Protein AF-A0A934ME70-F1 (afdb_monomer)

Organism: NCBI:txid2795737

Structure (mmCIF, N/CA/C/O backbone):
data_AF-A0A934ME70-F1
#
_entry.id   AF-A0A934ME70-F1
#
loop_
_atom_site.group_PDB
_atom_site.id
_atom_site.type_symbol
_atom_site.label_atom_id
_atom_site.label_alt_id
_atom_site.label_comp_id
_atom_s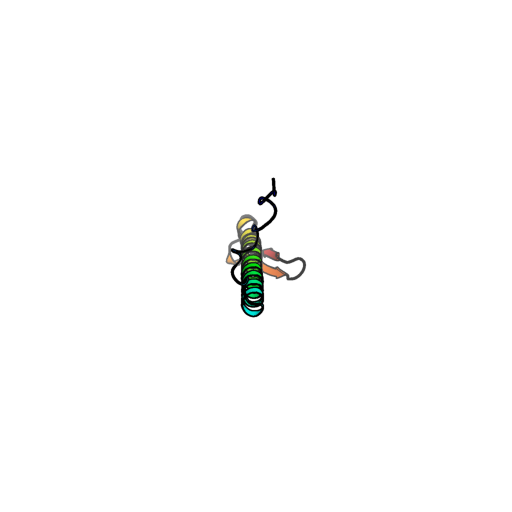ite.label_asym_id
_atom_site.label_entity_id
_atom_site.label_seq_id
_atom_site.pdbx_PDB_ins_code
_atom_site.Cartn_x
_atom_site.Cartn_y
_atom_site.Cartn_z
_atom_site.occupancy
_atom_site.B_iso_or_equiv
_atom_site.auth_seq_id
_atom_site.auth_comp_id
_atom_site.auth_asym_id
_atom_site.auth_atom_id
_atom_site.pdbx_PDB_model_num
ATOM 1 N N . MET A 1 1 ? 12.697 28.430 -60.547 1.00 46.50 1 MET A N 1
ATOM 2 C CA . MET A 1 1 ? 12.550 28.579 -59.085 1.00 46.50 1 MET A CA 1
ATOM 3 C C . MET A 1 1 ? 12.267 27.192 -58.532 1.00 46.50 1 MET A C 1
ATOM 5 O O . MET A 1 1 ? 11.153 26.716 -58.685 1.00 46.50 1 MET A O 1
ATOM 9 N N . ASN A 1 2 ? 13.294 26.503 -58.025 1.00 45.69 2 ASN A N 1
ATOM 10 C CA . ASN A 1 2 ? 13.147 25.192 -57.388 1.00 45.69 2 ASN A CA 1
ATOM 11 C C . ASN A 1 2 ? 12.903 25.412 -55.895 1.00 45.69 2 ASN A C 1
ATOM 13 O O . ASN A 1 2 ? 13.671 26.107 -55.233 1.00 45.69 2 ASN A O 1
ATOM 17 N N . HIS A 1 3 ? 11.813 24.854 -55.388 1.00 51.09 3 HIS A N 1
ATOM 18 C CA . HIS A 1 3 ? 11.390 24.989 -54.004 1.00 51.09 3 HIS A CA 1
ATOM 19 C C . HIS A 1 3 ? 12.159 23.996 -53.114 1.00 51.09 3 HIS A C 1
ATOM 21 O O . HIS A 1 3 ? 11.767 22.841 -53.006 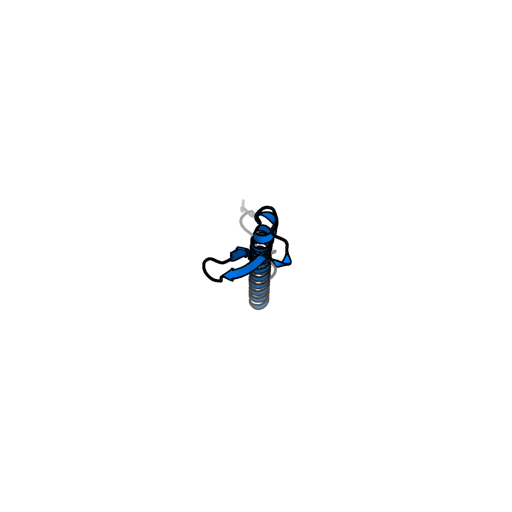1.00 51.09 3 HIS A O 1
ATOM 27 N N . SER A 1 4 ? 13.246 24.444 -52.473 1.00 59.62 4 SER A N 1
ATOM 28 C CA . SER A 1 4 ? 14.119 23.616 -51.613 1.00 59.62 4 SER A CA 1
ATOM 29 C C . SER A 1 4 ? 13.586 23.380 -50.190 1.00 59.62 4 SER A C 1
ATOM 31 O O . SER A 1 4 ? 14.350 23.025 -49.299 1.00 59.62 4 SER A O 1
ATOM 33 N N . TRP A 1 5 ? 12.301 23.629 -49.933 1.00 58.03 5 TRP A N 1
ATOM 34 C CA . TRP A 1 5 ? 11.719 23.498 -48.590 1.00 58.03 5 TRP A CA 1
ATOM 35 C C . TRP A 1 5 ? 11.142 22.102 -48.311 1.00 58.03 5 TRP A C 1
ATOM 37 O O . TRP A 1 5 ? 10.671 21.854 -47.205 1.00 58.03 5 TRP A O 1
ATOM 47 N N . ALA A 1 6 ? 11.175 21.200 -49.297 1.00 57.50 6 ALA A N 1
ATOM 48 C CA . ALA A 1 6 ? 10.657 19.838 -49.168 1.00 57.50 6 ALA A CA 1
ATOM 49 C C . ALA A 1 6 ? 11.719 18.792 -48.774 1.00 57.50 6 ALA A C 1
ATOM 51 O O . ALA A 1 6 ? 11.346 17.686 -48.394 1.00 57.50 6 ALA A O 1
ATOM 52 N N . ASP A 1 7 ? 13.010 19.137 -48.799 1.00 58.72 7 ASP A N 1
ATOM 53 C CA . ASP A 1 7 ? 14.098 18.210 -48.477 1.00 58.72 7 ASP A CA 1
ATOM 54 C C . ASP A 1 7 ? 14.757 18.586 -47.143 1.00 58.72 7 ASP A C 1
ATOM 56 O O . ASP A 1 7 ? 15.318 19.670 -46.996 1.00 58.72 7 ASP A O 1
ATOM 60 N N . GLY A 1 8 ? 14.702 17.672 -46.170 1.00 52.38 8 GLY A N 1
ATOM 61 C CA . GLY A 1 8 ? 15.719 17.613 -45.110 1.00 52.38 8 GLY A CA 1
ATOM 62 C C . GLY A 1 8 ? 15.248 17.617 -43.654 1.00 52.38 8 GLY A C 1
AT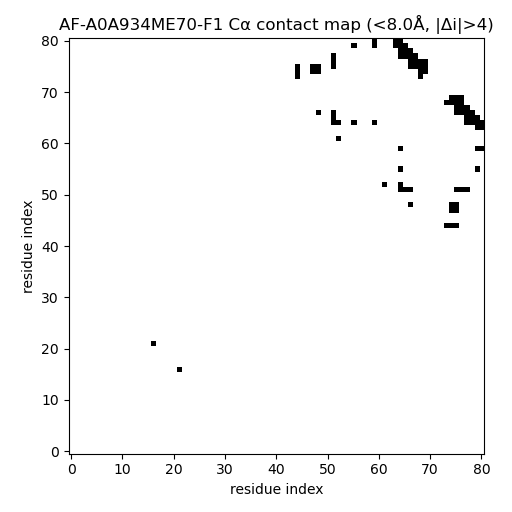OM 63 O O . GLY A 1 8 ? 16.067 17.671 -42.741 1.00 52.38 8 GLY A O 1
ATOM 64 N N . GLY A 1 9 ? 13.945 17.506 -43.379 1.00 49.06 9 GLY A N 1
ATOM 65 C CA . GLY A 1 9 ? 13.427 17.457 -41.999 1.00 49.06 9 GLY A CA 1
ATOM 66 C C . GLY A 1 9 ? 13.771 16.190 -41.193 1.00 49.06 9 GLY A C 1
ATOM 67 O O . GLY A 1 9 ? 13.428 16.114 -40.014 1.00 49.06 9 GLY A O 1
ATOM 68 N N . TYR A 1 10 ? 14.428 15.193 -41.795 1.00 54.62 10 TYR A N 1
ATOM 69 C CA . TYR A 1 10 ? 14.655 13.877 -41.178 1.00 54.62 10 TYR A CA 1
ATOM 70 C C . TYR A 1 10 ? 16.133 13.489 -41.018 1.00 54.62 10 TYR A C 1
ATOM 72 O O . TYR A 1 10 ? 16.424 12.449 -40.432 1.00 54.62 10 TYR A O 1
ATOM 80 N N . GLU A 1 11 ? 17.082 14.311 -41.470 1.00 53.75 11 GLU A N 1
ATOM 81 C CA . GLU A 1 11 ? 18.508 13.931 -41.519 1.00 53.75 11 GLU A CA 1
ATOM 82 C C . GLU A 1 11 ? 19.245 14.030 -40.171 1.00 53.75 11 GLU A C 1
ATOM 84 O O . GLU A 1 11 ? 20.407 13.651 -40.075 1.00 53.75 11 GLU A O 1
ATOM 89 N N . ASN A 1 12 ? 18.564 14.455 -39.100 1.00 53.94 12 ASN A N 1
ATOM 90 C CA . ASN A 1 12 ? 19.128 14.551 -37.746 1.00 53.94 12 ASN A CA 1
ATOM 91 C C . ASN A 1 12 ? 18.461 13.622 -36.714 1.00 53.94 12 ASN A C 1
ATOM 93 O O . ASN A 1 12 ? 18.559 13.853 -35.509 1.00 53.94 12 ASN A O 1
ATOM 97 N N . GLN A 1 13 ? 17.785 12.554 -37.145 1.00 58.94 13 GLN A N 1
ATOM 98 C CA . GLN A 1 13 ? 17.372 11.493 -36.223 1.00 58.94 13 GLN A CA 1
ATOM 99 C C . GLN A 1 13 ? 18.455 10.414 -36.203 1.00 58.94 13 GLN A C 1
ATOM 101 O O . GLN A 1 13 ? 18.430 9.471 -36.991 1.00 58.94 13 GLN A O 1
ATOM 106 N N . GLY A 1 14 ? 19.427 10.563 -35.295 1.00 65.50 14 GLY A N 1
ATOM 107 C CA . GLY A 1 14 ? 20.349 9.475 -34.961 1.00 65.50 14 GLY A CA 1
ATOM 108 C C . GLY A 1 14 ? 19.572 8.177 -34.679 1.00 65.50 14 GLY A C 1
ATOM 109 O O . GLY A 1 14 ? 18.400 8.245 -34.292 1.00 65.50 14 GLY A O 1
ATOM 110 N N . PRO A 1 15 ? 20.173 6.991 -34.895 1.00 71.81 15 PRO A N 1
ATOM 111 C CA . PRO A 1 15 ? 19.453 5.727 -34.791 1.00 71.81 15 PRO A CA 1
ATOM 112 C C . PRO A 1 15 ? 18.728 5.644 -33.446 1.00 71.81 15 PRO A C 1
ATOM 114 O O . PRO A 1 15 ? 19.339 5.769 -32.384 1.00 71.81 15 PRO A O 1
ATOM 117 N N . GLY A 1 16 ? 17.402 5.480 -33.503 1.00 72.94 16 GLY A N 1
ATOM 118 C CA . GLY A 1 16 ? 16.565 5.411 -32.310 1.00 72.94 16 GLY A CA 1
ATOM 119 C C . GLY A 1 16 ? 17.002 4.282 -31.366 1.00 72.94 16 GLY A C 1
ATOM 120 O O . GLY A 1 16 ? 17.712 3.361 -31.779 1.00 72.94 16 GLY A O 1
ATOM 121 N N . PRO A 1 17 ? 16.552 4.299 -30.098 1.00 80.19 17 PRO A N 1
ATOM 122 C CA . PRO A 1 17 ? 17.003 3.347 -29.089 1.00 80.19 17 PRO A CA 1
ATOM 123 C C . PRO A 1 17 ? 16.824 1.905 -29.566 1.00 80.19 17 PRO A C 1
ATOM 125 O O . PRO A 1 17 ? 15.785 1.563 -30.150 1.00 80.19 17 PRO A O 1
ATOM 128 N N . SER A 1 18 ? 17.836 1.073 -29.301 1.00 86.56 18 SER A N 1
ATOM 129 C CA . SER A 1 18 ? 17.850 -0.337 -29.692 1.00 86.56 18 SER A CA 1
ATOM 130 C C . SER A 1 18 ? 16.647 -1.085 -29.109 1.00 86.56 18 SER A C 1
ATOM 132 O O . SER A 1 18 ? 16.090 -0.701 -28.077 1.00 86.56 18 SER A O 1
ATOM 134 N N . ARG A 1 19 ? 16.236 -2.189 -29.748 1.00 88.94 19 ARG A N 1
ATOM 135 C CA . ARG A 1 19 ? 15.118 -3.015 -29.255 1.00 88.94 19 ARG A CA 1
ATOM 136 C C . ARG A 1 19 ? 15.332 -3.447 -27.800 1.00 88.94 19 ARG A C 1
ATOM 138 O O . ARG A 1 19 ? 14.398 -3.385 -27.012 1.00 88.94 19 ARG A O 1
ATOM 145 N N . ALA A 1 20 ? 16.564 -3.814 -27.444 1.00 90.19 20 ALA A N 1
ATOM 146 C CA . ALA A 1 20 ? 16.932 -4.184 -26.081 1.00 90.19 20 ALA A CA 1
ATOM 147 C C . ALA A 1 20 ? 16.743 -3.023 -25.092 1.00 90.19 20 ALA A C 1
ATOM 149 O O . ALA A 1 20 ? 16.170 -3.228 -24.025 1.00 90.19 20 ALA A O 1
ATOM 150 N N . ALA A 1 21 ? 17.149 -1.804 -25.468 1.00 91.88 21 ALA A N 1
ATOM 151 C CA . ALA A 1 21 ? 16.961 -0.619 -24.633 1.00 91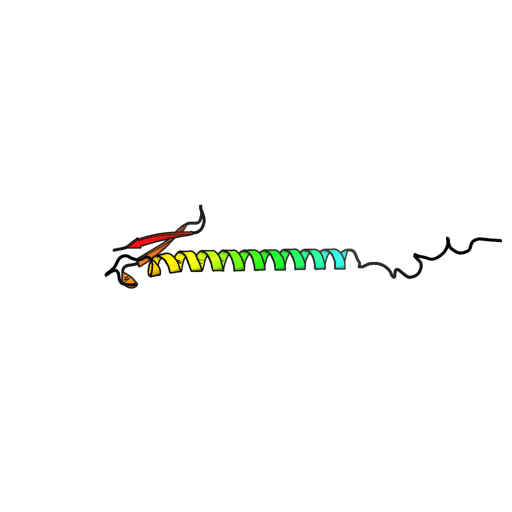.88 21 ALA A CA 1
ATOM 152 C C . ALA A 1 21 ? 15.473 -0.321 -24.398 1.00 91.88 21 ALA A C 1
ATOM 154 O O . ALA A 1 21 ? 15.068 -0.077 -23.265 1.00 91.88 21 ALA A O 1
ATOM 155 N N . ARG A 1 22 ? 14.637 -0.414 -25.442 1.00 93.06 22 ARG A N 1
ATOM 156 C CA . ARG A 1 22 ? 13.181 -0.229 -25.305 1.00 93.06 22 ARG A CA 1
ATOM 157 C C . ARG A 1 22 ? 12.573 -1.263 -24.358 1.00 93.06 22 ARG A C 1
ATOM 159 O O . ARG A 1 22 ? 11.853 -0.882 -23.444 1.00 93.06 22 ARG A O 1
ATOM 166 N N . THR A 1 23 ? 12.915 -2.542 -24.529 1.00 95.75 23 THR A N 1
ATOM 167 C CA . THR A 1 23 ? 12.432 -3.617 -23.651 1.00 95.75 23 THR A CA 1
ATOM 168 C C . THR A 1 23 ? 12.857 -3.399 -22.202 1.00 95.75 23 THR A C 1
ATOM 170 O O . THR A 1 23 ? 12.026 -3.518 -21.307 1.00 95.75 23 THR A O 1
ATOM 173 N N . ALA A 1 24 ? 14.123 -3.047 -21.960 1.00 96.62 24 ALA A N 1
ATOM 174 C CA . ALA A 1 24 ? 14.623 -2.787 -20.613 1.00 96.62 24 ALA A CA 1
ATOM 175 C C . ALA A 1 24 ? 13.851 -1.644 -19.938 1.00 96.62 24 ALA A C 1
ATOM 177 O O . ALA A 1 24 ? 13.410 -1.790 -18.801 1.00 96.62 24 ALA A O 1
ATOM 178 N N . VAL A 1 25 ? 13.614 -0.543 -20.659 1.00 96.94 25 VAL A N 1
ATOM 179 C CA . VAL A 1 25 ? 12.815 0.582 -20.154 1.00 96.94 25 VAL A CA 1
ATOM 180 C C . VAL A 1 25 ? 11.387 0.144 -19.837 1.00 96.94 25 VAL A C 1
ATOM 182 O O . VAL A 1 25 ? 10.889 0.451 -18.758 1.00 96.94 25 VAL A O 1
ATOM 185 N N . THR A 1 26 ? 10.732 -0.612 -20.722 1.00 97.69 26 THR A N 1
ATOM 186 C CA . THR A 1 26 ? 9.377 -1.119 -20.458 1.00 97.69 26 THR A CA 1
ATOM 187 C C . THR A 1 26 ? 9.335 -1.990 -19.206 1.00 97.69 26 THR A C 1
ATOM 189 O O . THR A 1 26 ? 8.458 -1.802 -18.367 1.00 97.69 26 THR A O 1
ATOM 192 N N . VAL A 1 27 ? 10.296 -2.901 -19.039 1.00 98.31 27 VAL A N 1
ATOM 193 C CA . VAL A 1 27 ? 10.385 -3.754 -17.845 1.00 98.31 27 VAL A CA 1
ATOM 194 C C . VAL A 1 27 ? 10.566 -2.909 -16.585 1.00 98.31 27 VAL A C 1
ATOM 196 O O . VAL A 1 27 ? 9.862 -3.134 -15.604 1.00 98.31 27 VAL A O 1
ATOM 199 N N . LEU A 1 28 ? 11.446 -1.905 -16.616 1.00 98.38 28 LEU A N 1
ATOM 200 C CA . LEU A 1 28 ? 11.650 -0.999 -15.484 1.00 98.38 28 LEU A CA 1
ATOM 201 C C . LEU A 1 28 ? 10.374 -0.232 -15.125 1.00 98.38 28 LEU A C 1
ATOM 203 O O . LEU A 1 28 ? 10.029 -0.150 -13.950 1.00 98.38 28 LEU A O 1
ATOM 207 N N . VAL A 1 29 ? 9.648 0.282 -16.120 1.00 98.50 29 VAL A N 1
ATOM 208 C CA . VAL A 1 29 ? 8.378 0.992 -15.902 1.00 98.50 29 VAL A CA 1
ATOM 209 C C . VAL A 1 29 ? 7.328 0.068 -15.289 1.00 98.50 29 VAL A C 1
ATOM 211 O O . VAL A 1 29 ? 6.650 0.458 -14.338 1.00 98.50 29 VAL A O 1
ATOM 214 N N . VAL A 1 30 ? 7.204 -1.162 -15.794 1.00 98.62 30 VAL A N 1
ATOM 215 C CA . VAL A 1 30 ? 6.260 -2.154 -15.258 1.00 98.62 30 VAL A CA 1
ATOM 216 C C . VAL A 1 30 ? 6.604 -2.498 -13.813 1.00 98.62 30 VAL A C 1
ATOM 218 O O . VAL A 1 30 ? 5.721 -2.469 -12.959 1.00 98.62 30 VAL A O 1
ATOM 221 N N . LEU A 1 31 ? 7.879 -2.762 -13.517 1.00 98.50 31 LEU A N 1
ATOM 222 C CA . LEU A 1 31 ? 8.330 -3.063 -12.159 1.00 98.50 31 LEU A CA 1
ATOM 223 C C . LEU A 1 31 ? 8.089 -1.886 -11.212 1.00 98.50 31 LEU A C 1
ATOM 225 O O . LEU A 1 31 ? 7.536 -2.090 -10.137 1.00 98.50 31 LEU A O 1
ATOM 229 N N . ALA A 1 32 ? 8.437 -0.664 -11.621 1.00 98.38 32 ALA A N 1
ATOM 230 C CA . ALA A 1 32 ? 8.212 0.539 -10.821 1.00 98.38 32 ALA A CA 1
ATOM 231 C C . ALA A 1 32 ? 6.719 0.790 -10.554 1.00 98.38 32 ALA A C 1
ATOM 233 O O . ALA A 1 32 ? 6.329 1.180 -9.457 1.00 98.38 32 ALA A O 1
ATOM 234 N N . THR A 1 33 ? 5.868 0.533 -11.547 1.00 98.44 33 THR A N 1
ATOM 235 C CA . THR A 1 33 ? 4.416 0.686 -11.396 1.00 98.44 33 THR A CA 1
ATOM 236 C C . THR A 1 33 ? 3.847 -0.390 -10.471 1.00 98.44 33 THR A C 1
ATOM 238 O O . THR A 1 33 ? 3.025 -0.087 -9.608 1.00 98.44 33 THR A O 1
ATOM 241 N N . ALA A 1 34 ? 4.309 -1.637 -10.597 1.00 98.25 34 ALA A N 1
ATOM 242 C CA . ALA A 1 34 ? 3.887 -2.739 -9.738 1.00 98.25 34 ALA A CA 1
ATOM 243 C C . ALA A 1 34 ? 4.293 -2.517 -8.272 1.00 98.25 34 ALA A C 1
ATOM 245 O O . ALA A 1 34 ? 3.479 -2.723 -7.372 1.00 98.25 34 ALA A O 1
ATOM 246 N N . THR A 1 35 ? 5.521 -2.051 -8.018 1.00 98.31 35 THR A N 1
ATOM 247 C CA . THR A 1 35 ? 5.980 -1.738 -6.656 1.00 98.31 35 THR A CA 1
ATOM 248 C C . THR A 1 35 ? 5.212 -0.561 -6.061 1.00 98.31 35 THR A C 1
ATOM 250 O O . THR A 1 35 ? 4.800 -0.637 -4.904 1.00 98.31 35 THR A O 1
ATOM 253 N N . ALA A 1 36 ? 4.945 0.486 -6.848 1.00 98.06 36 ALA A N 1
ATOM 254 C CA . ALA A 1 36 ? 4.126 1.615 -6.412 1.00 98.06 36 ALA A CA 1
ATOM 255 C C . ALA A 1 36 ? 2.690 1.186 -6.064 1.00 98.06 36 ALA A C 1
ATOM 257 O O . ALA A 1 36 ? 2.173 1.565 -5.014 1.00 98.06 36 ALA A O 1
ATOM 258 N N . ALA A 1 37 ? 2.066 0.348 -6.898 1.00 97.56 37 ALA A N 1
ATOM 259 C CA . ALA A 1 37 ? 0.728 -0.180 -6.643 1.00 97.56 37 ALA A CA 1
ATOM 260 C C . ALA A 1 37 ? 0.677 -1.030 -5.361 1.00 97.56 37 ALA A C 1
ATOM 262 O O . ALA A 1 37 ? -0.235 -0.867 -4.552 1.00 97.56 37 ALA A O 1
ATOM 263 N N . ALA A 1 38 ? 1.677 -1.889 -5.139 1.00 96.38 38 ALA A N 1
ATOM 264 C CA . ALA A 1 38 ? 1.773 -2.695 -3.923 1.00 96.38 38 ALA A CA 1
ATOM 265 C C . ALA A 1 38 ? 1.959 -1.829 -2.665 1.00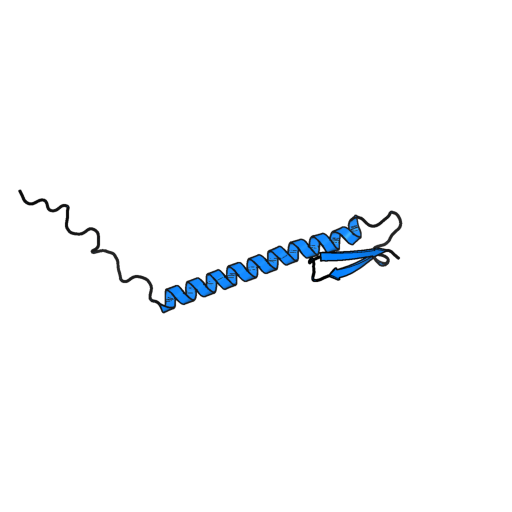 96.38 38 ALA A C 1
ATOM 267 O O . ALA A 1 38 ? 1.304 -2.067 -1.651 1.00 96.38 38 ALA A O 1
ATOM 268 N N . ALA A 1 39 ? 2.810 -0.800 -2.733 1.00 97.00 39 ALA A N 1
ATOM 269 C CA . ALA A 1 39 ? 3.014 0.133 -1.627 1.00 97.00 39 ALA A CA 1
ATOM 270 C C . ALA A 1 39 ? 1.732 0.908 -1.294 1.00 97.00 39 ALA A C 1
ATOM 272 O O . ALA A 1 39 ? 1.370 1.030 -0.125 1.00 97.00 39 ALA A O 1
ATOM 273 N N . TYR A 1 40 ? 1.016 1.374 -2.317 1.00 95.88 40 TYR A N 1
ATOM 274 C CA . TYR A 1 40 ? -0.260 2.061 -2.143 1.00 95.88 40 TYR A CA 1
ATOM 275 C C . TYR A 1 40 ? -1.320 1.153 -1.503 1.00 95.88 40 TYR A C 1
ATOM 277 O O . TYR A 1 40 ? -1.977 1.550 -0.542 1.00 95.88 40 TYR A O 1
ATOM 285 N N . ALA A 1 41 ? -1.446 -0.088 -1.984 1.00 94.81 41 ALA A N 1
ATOM 286 C CA . ALA A 1 41 ? -2.360 -1.069 -1.404 1.00 94.81 41 ALA A CA 1
ATOM 287 C C . ALA A 1 41 ? -2.031 -1.347 0.071 1.00 94.81 41 ALA A C 1
ATOM 289 O O . ALA A 1 41 ? -2.935 -1.364 0.906 1.00 94.81 41 ALA A O 1
ATOM 290 N N . LYS A 1 42 ? -0.741 -1.487 0.405 1.00 94.75 42 LYS A N 1
ATOM 291 C CA . LYS A 1 42 ? -0.289 -1.669 1.787 1.00 94.75 42 LYS A CA 1
ATOM 292 C C . LYS A 1 42 ? -0.699 -0.500 2.684 1.00 94.75 42 LYS A C 1
ATOM 294 O O . LYS A 1 42 ? -1.284 -0.734 3.730 1.00 94.75 42 LYS A O 1
ATOM 299 N N . MET A 1 43 ? -0.473 0.743 2.255 1.00 96.06 43 MET A N 1
ATOM 300 C CA . MET A 1 43 ? -0.884 1.920 3.036 1.00 96.06 43 MET A CA 1
ATOM 301 C C . MET A 1 43 ? -2.393 1.940 3.316 1.00 96.06 43 MET A C 1
ATOM 303 O O . MET A 1 43 ? -2.811 2.353 4.395 1.00 96.06 43 MET A O 1
ATOM 307 N N . GLY A 1 44 ? -3.214 1.500 2.357 1.00 93.94 44 GLY A N 1
ATOM 308 C CA . GLY A 1 44 ? -4.658 1.372 2.554 1.00 93.94 44 GLY A CA 1
ATOM 309 C C . GLY A 1 44 ? -5.019 0.306 3.590 1.00 93.94 44 GLY A C 1
ATOM 310 O O . GLY A 1 44 ? -5.869 0.549 4.443 1.00 93.94 44 GLY A O 1
ATOM 311 N N . LEU A 1 45 ? -4.351 -0.847 3.546 1.00 95.44 45 LEU A N 1
ATOM 312 C CA . LEU A 1 45 ? -4.542 -1.934 4.506 1.00 95.44 45 LEU A CA 1
ATOM 313 C C . LEU A 1 45 ? -4.109 -1.536 5.924 1.00 95.44 45 LEU A C 1
ATOM 315 O O . LEU A 1 45 ? -4.878 -1.738 6.859 1.00 95.44 45 LEU A O 1
ATOM 319 N N . ASP A 1 46 ? -2.957 -0.878 6.069 1.00 94.25 46 ASP A N 1
ATOM 320 C CA . ASP A 1 46 ? -2.460 -0.387 7.362 1.00 94.25 46 ASP A CA 1
ATOM 321 C C . ASP A 1 46 ? -3.439 0.633 7.986 1.00 94.25 46 ASP A C 1
ATOM 323 O O . ASP A 1 46 ? -3.677 0.641 9.197 1.00 94.25 46 ASP A O 1
ATOM 327 N N . GLN A 1 47 ? -4.072 1.480 7.160 1.00 94.94 47 GLN A N 1
ATOM 328 C CA . GLN A 1 47 ? -5.124 2.392 7.624 1.00 94.94 47 GLN A CA 1
ATOM 329 C C . GLN A 1 47 ? -6.373 1.646 8.105 1.00 94.94 47 GLN A C 1
ATOM 331 O O . GLN A 1 47 ? -6.970 2.053 9.100 1.00 94.94 47 GLN A O 1
ATOM 336 N N . MET A 1 48 ? -6.783 0.577 7.418 1.00 93.94 48 MET A N 1
ATOM 337 C CA . MET A 1 48 ? -7.935 -0.237 7.827 1.00 93.94 48 MET A CA 1
ATOM 338 C C . MET A 1 48 ? -7.670 -0.963 9.145 1.00 93.94 48 MET A C 1
ATOM 340 O O . MET A 1 48 ? -8.539 -0.977 10.010 1.00 93.94 48 MET A O 1
ATOM 344 N N . GLU A 1 49 ? -6.468 -1.508 9.320 1.00 94.81 49 GLU A N 1
ATOM 345 C CA . GLU A 1 49 ? -6.046 -2.119 10.581 1.00 94.81 49 GLU A CA 1
ATOM 346 C C . GLU A 1 49 ? -6.068 -1.095 11.719 1.00 94.81 49 GLU A C 1
ATOM 348 O O . GLU A 1 49 ? -6.677 -1.326 12.762 1.00 94.81 49 GLU A O 1
ATOM 353 N N . THR A 1 50 ? -5.489 0.086 11.487 1.00 95.12 50 THR A N 1
ATOM 354 C CA . THR A 1 50 ? -5.479 1.177 12.472 1.00 95.12 50 THR A CA 1
ATOM 355 C C . THR A 1 50 ? -6.897 1.584 12.884 1.00 95.12 50 THR A C 1
ATOM 357 O O . THR A 1 50 ? -7.134 1.862 14.062 1.00 95.12 50 THR A O 1
ATOM 360 N N . ARG A 1 51 ? -7.864 1.562 11.953 1.00 94.75 51 ARG A N 1
ATOM 361 C CA . ARG A 1 51 ? -9.271 1.868 12.261 1.00 94.75 51 ARG A CA 1
ATOM 362 C C . ARG A 1 51 ? -9.877 0.929 13.296 1.00 94.75 51 ARG A C 1
ATOM 364 O O . ARG A 1 51 ? -10.631 1.415 14.132 1.00 94.75 51 ARG A O 1
ATOM 371 N N . CYS A 1 52 ? -9.506 -0.355 13.313 1.00 94.12 52 CYS A N 1
ATOM 372 C CA . CYS A 1 52 ? -9.981 -1.287 14.341 1.00 94.12 52 CYS A CA 1
ATOM 373 C C . CYS A 1 52 ? -9.633 -0.809 15.757 1.00 94.12 52 CYS A C 1
ATOM 375 O O . CYS A 1 52 ? -10.410 -1.001 16.685 1.00 94.12 52 CYS A O 1
ATOM 377 N N . TYR A 1 53 ? -8.479 -0.162 15.929 1.00 93.94 53 TYR A N 1
ATOM 378 C CA . TYR A 1 53 ? -8.050 0.35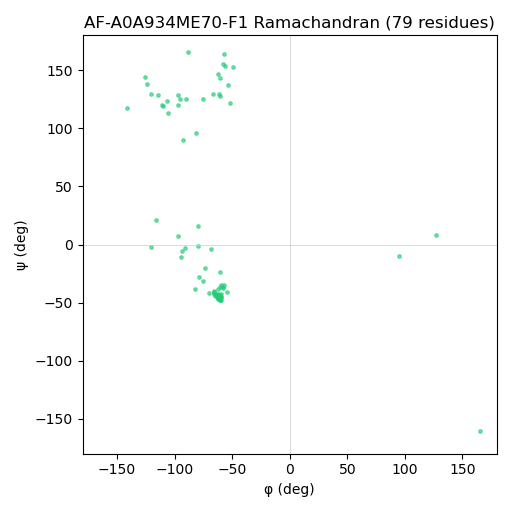5 17.226 1.00 93.94 53 TYR A CA 1
ATOM 379 C C . TYR A 1 53 ? -8.675 1.714 17.547 1.00 93.94 53 TYR A C 1
ATOM 381 O O . TYR A 1 53 ? -9.025 1.971 18.696 1.00 93.94 53 TYR A O 1
ATOM 389 N N . THR A 1 54 ? -8.825 2.595 16.554 1.00 93.88 54 THR A N 1
ATOM 390 C CA . THR A 1 54 ? -9.356 3.951 16.782 1.00 93.88 54 THR A CA 1
ATOM 391 C C . THR A 1 54 ? -10.874 3.997 16.919 1.00 93.88 54 THR A C 1
ATOM 393 O O . THR A 1 54 ? -11.393 4.904 17.562 1.00 93.88 54 THR A O 1
ATOM 396 N N . GLU A 1 55 ? -11.586 3.055 16.300 1.00 93.06 55 GLU A N 1
ATOM 397 C CA . GLU A 1 55 ? -13.052 2.946 16.344 1.00 93.06 55 GLU A CA 1
ATOM 398 C C . GLU A 1 55 ? -13.529 1.931 17.398 1.00 93.06 55 GLU A C 1
ATOM 400 O O . GLU A 1 55 ? -14.721 1.624 17.472 1.00 93.06 55 GLU A O 1
ATOM 405 N N . ALA A 1 56 ? -12.611 1.416 18.223 1.00 90.69 56 ALA A N 1
ATOM 406 C CA . ALA A 1 56 ? -12.938 0.485 19.290 1.00 90.69 56 ALA A CA 1
ATOM 407 C C . ALA A 1 56 ? -13.918 1.117 20.305 1.00 90.69 56 ALA A C 1
ATOM 409 O O . ALA A 1 56 ? -13.822 2.314 20.606 1.00 90.69 56 ALA A O 1
ATOM 410 N N . PRO A 1 57 ? -14.863 0.333 20.859 1.00 91.06 57 PRO A N 1
ATOM 411 C CA . PRO A 1 57 ? -15.789 0.815 21.878 1.00 91.06 57 PRO A CA 1
ATOM 412 C C . PRO A 1 57 ? -15.086 1.399 23.114 1.00 91.06 57 PRO A C 1
ATOM 414 O O . PRO A 1 57 ? -13.974 1.016 23.479 1.00 91.06 57 PRO A O 1
ATOM 417 N N . ALA A 1 58 ? -15.762 2.319 23.807 1.00 89.75 58 ALA A N 1
ATOM 418 C CA . ALA A 1 58 ? -15.224 2.910 25.028 1.00 89.75 58 ALA A CA 1
ATOM 419 C C . ALA A 1 58 ? -14.987 1.833 26.103 1.00 89.75 58 ALA A C 1
ATOM 421 O O . ALA A 1 58 ? -15.894 1.076 26.442 1.00 89.75 58 ALA A O 1
ATOM 422 N N . GLY A 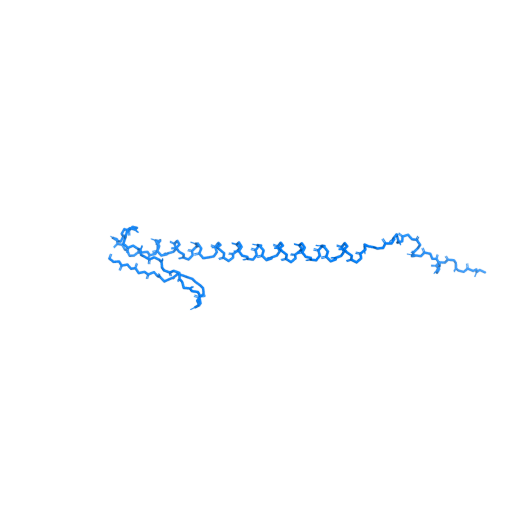1 59 ? -13.774 1.803 26.660 1.00 87.88 59 GLY A N 1
ATOM 423 C CA . GLY A 1 59 ? -13.358 0.810 27.655 1.00 87.88 59 GLY A CA 1
ATOM 424 C C . GLY A 1 59 ? -12.616 -0.398 27.078 1.00 87.88 59 GLY A C 1
ATOM 425 O O . GLY A 1 59 ? -12.025 -1.140 27.855 1.00 87.88 59 GLY A O 1
ATOM 426 N N . THR A 1 60 ? -12.579 -0.563 25.752 1.00 91.00 60 THR A N 1
ATOM 427 C CA . THR A 1 60 ? -11.746 -1.565 25.073 1.00 91.00 60 THR A CA 1
ATOM 428 C C . THR A 1 60 ? -10.290 -1.098 25.064 1.00 91.00 60 THR A C 1
ATOM 430 O O . THR A 1 60 ? -9.985 0.016 24.628 1.00 91.00 60 THR A O 1
ATOM 433 N N . THR A 1 61 ? -9.375 -1.927 25.562 1.00 90.62 61 THR A N 1
ATOM 434 C CA . THR A 1 61 ? -7.937 -1.648 25.484 1.00 90.62 61 THR A CA 1
ATOM 435 C C . THR A 1 61 ? -7.352 -2.199 24.186 1.00 90.62 61 THR A C 1
ATOM 437 O O . THR A 1 61 ? -7.957 -3.029 23.517 1.00 90.62 61 THR A O 1
ATOM 440 N N . ALA A 1 62 ? -6.138 -1.782 23.816 1.00 87.62 62 ALA A N 1
ATOM 441 C CA . ALA A 1 62 ? -5.480 -2.313 22.620 1.00 87.62 62 ALA A CA 1
ATOM 442 C C . ALA A 1 62 ? -5.250 -3.839 22.674 1.00 87.62 62 ALA A C 1
ATOM 444 O O . ALA A 1 62 ? -5.139 -4.465 21.625 1.00 87.62 62 ALA A O 1
ATOM 445 N N . ALA A 1 63 ? -5.187 -4.430 23.875 1.00 90.62 63 ALA A N 1
ATOM 446 C CA . ALA A 1 63 ? -5.049 -5.876 24.062 1.00 90.62 63 ALA A CA 1
ATOM 447 C C . ALA A 1 63 ? -6.343 -6.647 23.751 1.00 90.62 63 ALA A C 1
ATOM 449 O O . ALA A 1 63 ? -6.288 -7.841 23.467 1.00 90.62 63 ALA A O 1
ATOM 450 N N . ASP A 1 64 ? -7.478 -5.951 23.766 1.00 91.62 64 ASP A N 1
ATOM 451 C CA . ASP A 1 64 ? -8.811 -6.511 23.552 1.00 91.62 64 ASP A CA 1
ATOM 452 C C . ASP A 1 64 ? -9.247 -6.415 22.077 1.00 91.62 64 ASP A C 1
ATOM 454 O O . ASP A 1 64 ? -10.304 -6.916 21.696 1.00 91.62 64 ASP A O 1
ATOM 458 N N . VAL A 1 65 ? -8.444 -5.756 21.231 1.00 94.38 65 VAL A N 1
ATOM 459 C CA . VAL A 1 65 ? -8.701 -5.590 19.796 1.00 94.38 65 VAL A CA 1
ATOM 460 C C . VAL A 1 65 ? -7.928 -6.648 19.018 1.00 94.38 65 VAL A C 1
ATOM 462 O O . VAL A 1 65 ? -6.698 -6.678 19.023 1.00 94.38 65 VAL A O 1
ATOM 465 N N . THR A 1 66 ? -8.651 -7.475 18.270 1.00 94.94 66 THR A N 1
ATOM 466 C CA . THR A 1 66 ? -8.061 -8.395 17.294 1.00 94.94 66 THR A CA 1
ATOM 467 C C . THR A 1 66 ? -8.421 -7.935 15.886 1.00 94.94 66 THR A C 1
ATOM 469 O O . THR A 1 66 ? -9.599 -7.856 15.537 1.00 94.94 66 THR A O 1
ATOM 472 N N . ALA A 1 67 ? -7.405 -7.644 15.074 1.00 94.81 67 ALA A N 1
ATOM 473 C CA . ALA A 1 67 ? -7.550 -7.306 13.663 1.00 94.81 67 ALA A CA 1
ATOM 474 C C . ALA A 1 67 ? -7.098 -8.499 12.810 1.00 94.81 67 ALA A C 1
ATOM 476 O O . ALA A 1 67 ? -5.924 -8.868 12.806 1.00 94.81 67 ALA A O 1
ATOM 477 N N . THR A 1 68 ? -8.031 -9.122 12.088 1.00 95.12 68 THR A N 1
ATOM 478 C CA . THR A 1 68 ? -7.729 -10.286 11.240 1.00 95.12 68 THR A CA 1
ATOM 479 C C . THR A 1 68 ? -7.756 -9.883 9.777 1.00 95.12 68 THR A C 1
ATOM 481 O O . THR A 1 68 ? -8.768 -9.391 9.284 1.00 95.12 68 THR A O 1
ATOM 484 N N . PHE A 1 69 ? -6.656 -10.117 9.065 1.00 95.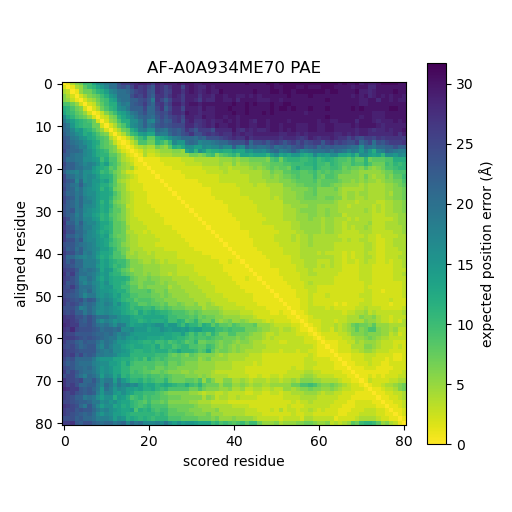19 69 PHE A N 1
ATOM 485 C CA . PHE A 1 69 ? -6.597 -9.832 7.638 1.00 95.19 69 PHE A CA 1
ATOM 486 C C . PHE A 1 69 ? -7.529 -10.757 6.843 1.00 95.19 69 PHE A C 1
ATOM 488 O O . PHE A 1 69 ? -7.457 -11.985 6.951 1.00 95.19 69 PHE A O 1
ATOM 495 N N . ARG A 1 70 ? -8.353 -10.165 5.978 1.00 94.25 70 ARG A N 1
ATOM 496 C CA . ARG A 1 70 ? -9.183 -10.866 4.999 1.00 94.25 70 ARG A CA 1
ATOM 497 C C . ARG A 1 70 ? -8.706 -10.521 3.599 1.00 94.25 70 ARG A C 1
ATOM 499 O O . ARG A 1 70 ? -8.621 -9.356 3.230 1.00 94.25 70 ARG A O 1
ATOM 506 N N . TRP A 1 71 ? -8.472 -11.545 2.784 1.00 90.75 71 TRP A N 1
ATOM 507 C CA . TRP A 1 71 ? -8.009 -11.355 1.408 1.00 90.75 71 TRP A CA 1
ATOM 508 C C . TRP A 1 71 ? -9.110 -10.886 0.440 1.00 90.75 71 TRP A C 1
ATOM 510 O O . TRP A 1 71 ? -8.814 -10.154 -0.502 1.00 90.75 71 TRP A O 1
ATOM 520 N N . LEU A 1 72 ? -10.376 -11.280 0.649 1.00 92.81 72 LEU A N 1
ATOM 521 C CA . LEU A 1 72 ? -11.474 -10.952 -0.268 1.00 92.81 72 LEU A CA 1
ATOM 522 C C . LEU A 1 72 ? -12.804 -10.616 0.456 1.00 92.81 72 LEU A C 1
ATOM 524 O O . LEU A 1 72 ? -13.369 -11.502 1.094 1.00 92.81 72 LEU A O 1
ATOM 528 N N . PRO A 1 73 ? -13.338 -9.380 0.324 1.00 88.88 73 PRO A N 1
ATOM 529 C CA . PRO A 1 73 ? -12.627 -8.202 -0.176 1.00 88.88 73 PRO A CA 1
ATOM 530 C C . PRO A 1 73 ? -11.441 -7.862 0.749 1.00 88.88 73 PRO A C 1
ATOM 532 O O . PRO A 1 73 ? -11.547 -8.112 1.957 1.00 88.88 73 PRO A O 1
ATOM 535 N N . PRO A 1 74 ? -10.333 -7.329 0.197 1.00 91.81 74 PRO A N 1
ATOM 536 C CA . PRO A 1 74 ? -9.115 -7.059 0.953 1.00 91.81 74 PRO A CA 1
ATOM 537 C C . PRO A 1 74 ? -9.374 -6.040 2.064 1.00 91.81 74 PRO A C 1
ATOM 539 O O . PRO A 1 74 ? -9.943 -4.978 1.809 1.00 91.81 74 PRO A O 1
ATOM 542 N N . GLY A 1 75 ? -8.963 -6.370 3.285 1.00 94.94 75 GLY A N 1
ATOM 543 C CA . GLY A 1 75 ? -9.133 -5.511 4.453 1.00 94.94 75 GLY A CA 1
ATOM 544 C C . GLY A 1 75 ? -8.899 -6.257 5.762 1.00 94.94 75 GLY A C 1
ATOM 545 O O . GLY A 1 75 ? -8.286 -7.324 5.773 1.00 94.94 75 GLY A O 1
ATOM 546 N N . TYR A 1 76 ? -9.413 -5.694 6.852 1.00 95.62 76 TYR A N 1
ATOM 547 C CA . TYR A 1 76 ? -9.348 -6.285 8.185 1.00 95.62 76 TYR A CA 1
ATOM 548 C C . TYR A 1 76 ? -10.751 -6.433 8.767 1.00 95.62 76 TYR A C 1
ATOM 550 O O . TYR A 1 76 ? -11.577 -5.529 8.637 1.00 95.62 76 TYR A O 1
ATOM 558 N N . ASP A 1 77 ? -11.005 -7.572 9.405 1.00 94.31 77 ASP A N 1
ATOM 559 C CA . ASP A 1 77 ? -12.169 -7.780 10.259 1.00 94.31 77 ASP A CA 1
ATOM 560 C C . ASP A 1 77 ? -11.751 -7.498 11.714 1.00 94.31 77 ASP A C 1
ATOM 562 O O . ASP A 1 77 ? -10.768 -8.061 12.206 1.00 94.31 77 ASP A O 1
ATOM 566 N N . CYS A 1 78 ? -12.476 -6.595 12.380 1.00 94.38 78 CYS A N 1
ATOM 567 C CA . CYS A 1 78 ? -12.208 -6.181 13.757 1.00 94.38 78 CYS A CA 1
ATOM 568 C C . CYS A 1 78 ? -13.104 -6.967 14.726 1.00 94.38 78 CYS A C 1
ATOM 570 O O . CYS A 1 78 ? -14.327 -6.978 14.567 1.00 94.38 78 CYS A O 1
ATOM 572 N N . SER A 1 79 ? -12.518 -7.575 15.754 1.00 93.88 79 SER A N 1
ATOM 573 C CA . SER A 1 79 ? -13.257 -8.163 16.877 1.00 93.88 79 SER A CA 1
ATOM 574 C C . SER A 1 79 ? -12.755 -7.615 18.208 1.00 93.88 79 SER A C 1
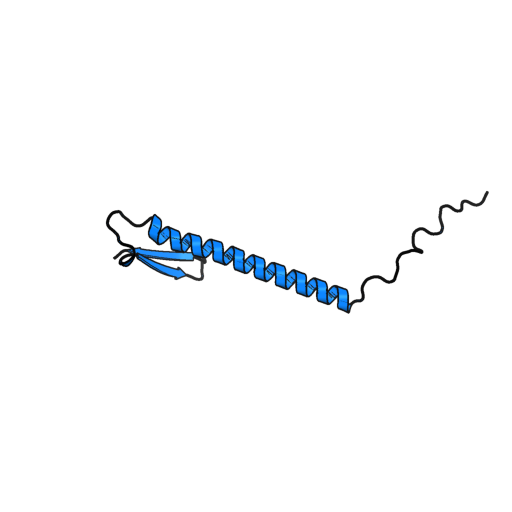ATOM 576 O O . SER A 1 79 ? -11.554 -7.398 18.368 1.00 93.88 79 SER A O 1
ATOM 578 N N . TYR A 1 80 ? -13.677 -7.436 19.153 1.00 92.56 80 TYR A N 1
ATOM 579 C CA . TYR A 1 80 ? -13.431 -6.861 20.475 1.00 92.56 80 TYR A CA 1
ATOM 580 C C . TYR A 1 80 ? -13.825 -7.883 21.545 1.00 92.56 80 TYR A C 1
ATOM 582 O O . TYR A 1 80 ? -14.928 -8.434 21.459 1.00 92.56 80 TYR A O 1
ATOM 590 N N . SER A 1 81 ? -12.940 -8.157 22.503 1.00 87.31 81 SER A N 1
ATOM 591 C CA . SER A 1 81 ? -13.157 -9.123 23.597 1.00 87.31 81 SER A CA 1
ATOM 592 C C . SER A 1 81 ? -13.292 -8.477 24.966 1.00 87.31 81 SER A C 1
ATOM 594 O O . SER A 1 81 ? -12.644 -7.434 25.177 1.00 87.31 81 SER A O 1
#

Sequence (81 aa):
MNHSWADGGYENQGPGPSRAARTAVTVLVVLATATAAAAYAKMGLDQMETRCYTEAPAGTTAADVTATFRWLPPGYDCSYS

Radius of gyration: 27.96 Å; Cα contacts (8 Å, |Δi|>4): 45; chains: 1; bounding box: 36×40×87 Å

pLDDT: mean 86.58, std 15.45, range [45.69, 98.62]

Secondary structure (DSSP, 8-state):
---TTSS-TTTT-PPPPPHHHHHHHHHHHHHHHHHHHHHHHHHHHHHHHHHHHHTPPTT--GGGEEEEEETTTTEEEEEE-

Solvent-accessible surface area (backbone atoms only — not comparable to full-atom values): 5093 Å² total; per-residue (Å²): 138,83,80,74,84,82,71,69,96,67,82,80,69,67,86,70,82,50,71,65,54,51,51,52,51,51,52,52,51,52,51,53,50,52,53,51,51,51,52,52,53,48,57,54,41,56,50,45,48,49,43,45,67,74,70,48,60,93,88,64,50,82,90,30,50,46,72,43,81,36,81,80,78,72,42,53,51,69,48,79,108

Mean predicted aligned error: 10.23 Å

Foldseek 3Di:
DDDPPPDDPPPPPDDPDDPVRVVVVVVVVVVVVVVVVVVVVVVVQVVLQVCLQVVDDPPFDPVQWDWDADVVVGHTDIDGD